Protein AF-A0A6V7THH9-F1 (afdb_monomer_lite)

InterPro domains:
  IPR001623 DnaJ domain [PF00226] (11-77)
  IPR001623 DnaJ domain [PR00625] (13-31)
  IPR001623 DnaJ domain [PR00625] (31-46)
  IPR001623 DnaJ domain [PR00625] (52-72)
  IPR001623 DnaJ domain [PR00625] (72-91)
  IPR001623 DnaJ domain [PS50076] (11-80)
  IPR001623 DnaJ domain [SM00271] (10-72)
  IPR001623 DnaJ domain [cd06257] (11-69)
  IPR029827 J domain-containing protein 1-like [PTHR44500] (7-125)
  IPR036869 Chaperone J-domain superfamily [G3DSA:1.10.287.110] (4-105)
  IPR036869 Chaperone J-domain superfamily [SSF46565] (7-94)

Radius of gyration: 28.82 Å; chains: 1; bounding box: 49×67×73 Å

Organism: Meloidogyne enterolobii (NCBI:txid390850)

Foldseek 3Di:
DPPQDQPPDLDLCSLLVHDLPDDLVRSVVSLVVNVVCLDVVNCVVDPDDPVNSVVSNVSSVVSNVQCNDPVSSVQVVVCVVVVCPPDRSVVSVVVVVVVVVVCPVPDPDPDPPDDDDDDDDDDDDDDDDDDDPDPVVVVVVPDDD

Structure (mmCIF, N/CA/C/O backbone):
data_AF-A0A6V7THH9-F1
#
_entry.id   AF-A0A6V7THH9-F1
#
loop_
_atom_site.group_PDB
_atom_site.id
_atom_site.type_symbol
_atom_site.label_atom_id
_atom_site.label_alt_id
_atom_site.label_comp_id
_atom_site.label_asym_id
_atom_site.label_entity_id
_atom_site.label_seq_id
_atom_site.pdbx_PDB_ins_code
_atom_site.Cartn_x
_atom_site.Cartn_y
_atom_site.Cartn_z
_atom_site.occupancy
_atom_site.B_iso_or_equiv
_atom_site.auth_seq_id
_atom_site.auth_comp_id
_atom_site.auth_asym_id
_atom_site.auth_atom_id
_atom_site.pdbx_PDB_model_num
ATOM 1 N N . MET A 1 1 ? -10.722 -17.837 13.049 1.00 38.50 1 MET A N 1
ATOM 2 C CA . MET A 1 1 ? -9.604 -16.963 12.639 1.00 38.50 1 MET A CA 1
ATOM 3 C C . MET A 1 1 ? -10.109 -15.533 12.652 1.00 38.50 1 MET A C 1
ATOM 5 O O . MET A 1 1 ? -11.079 -15.233 11.966 1.00 38.50 1 MET A O 1
ATOM 9 N N . SER A 1 2 ? -9.554 -14.704 13.530 1.00 46.00 2 SER A N 1
ATOM 10 C CA . SER A 1 2 ? -9.890 -13.291 13.721 1.00 46.00 2 SER A CA 1
ATOM 11 C C . SER A 1 2 ? -9.630 -12.509 12.431 1.00 46.00 2 SER A C 1
ATOM 13 O O . SER A 1 2 ? -8.496 -12.227 12.080 1.00 46.00 2 SER A O 1
ATOM 15 N N . PHE A 1 3 ? -10.692 -12.122 11.726 1.00 52.91 3 PHE A N 1
ATOM 16 C CA . PHE A 1 3 ? -10.666 -11.355 10.467 1.00 52.91 3 PHE A CA 1
ATOM 17 C C . PHE A 1 3 ? -10.097 -9.917 10.594 1.00 52.91 3 PHE A C 1
ATOM 19 O O . PHE A 1 3 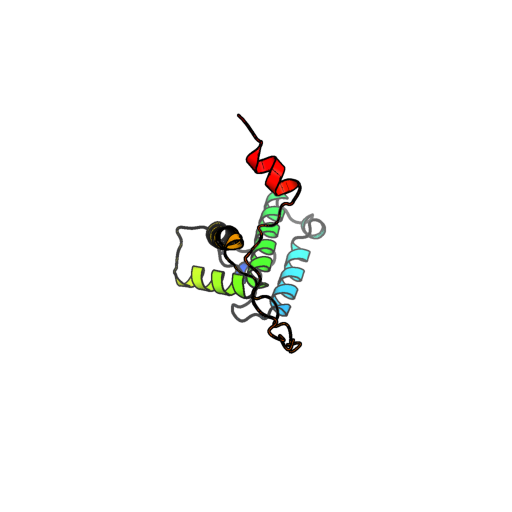? -10.222 -9.111 9.680 1.00 52.91 3 PHE A O 1
ATOM 26 N N . LEU A 1 4 ? -9.511 -9.565 11.741 1.00 56.09 4 LEU A N 1
ATOM 27 C CA . LEU A 1 4 ? -9.144 -8.193 12.112 1.00 56.09 4 LEU A CA 1
ATOM 28 C C . LEU A 1 4 ? -7.666 -7.987 12.423 1.00 56.09 4 LEU A C 1
ATOM 30 O O . LEU A 1 4 ? -7.265 -6.845 12.620 1.00 56.09 4 LEU A O 1
ATOM 34 N N . GLU A 1 5 ? -6.859 -9.042 12.435 1.00 59.28 5 GLU A N 1
ATOM 35 C CA . GLU A 1 5 ? -5.411 -8.869 12.427 1.00 59.28 5 GLU A CA 1
ATOM 36 C C . GLU A 1 5 ? -4.951 -8.669 10.988 1.00 59.28 5 GLU A C 1
ATOM 38 O O . GLU A 1 5 ? -5.086 -9.548 10.130 1.00 59.28 5 GLU A O 1
ATOM 43 N N . ILE A 1 6 ? -4.399 -7.487 10.714 1.00 67.62 6 ILE A N 1
ATOM 44 C CA . ILE A 1 6 ? -3.439 -7.374 9.626 1.00 67.62 6 ILE A CA 1
ATOM 45 C C . ILE A 1 6 ? -2.238 -8.192 10.082 1.00 67.62 6 ILE A C 1
ATOM 47 O O . ILE A 1 6 ? -1.559 -7.805 11.023 1.00 67.62 6 ILE A O 1
ATOM 51 N N . ASN A 1 7 ? -2.013 -9.342 9.450 1.00 65.19 7 ASN A N 1
ATOM 52 C CA . ASN A 1 7 ? -0.829 -10.135 9.746 1.00 65.19 7 ASN A CA 1
ATOM 53 C C . ASN A 1 7 ? 0.419 -9.263 9.525 1.00 65.19 7 ASN A C 1
ATOM 55 O O . ASN A 1 7 ? 0.532 -8.643 8.463 1.00 65.19 7 ASN A O 1
ATOM 59 N N . ASP A 1 8 ? 1.370 -9.280 10.465 1.00 63.88 8 ASP A N 1
ATOM 60 C CA . ASP A 1 8 ? 2.704 -8.655 10.352 1.00 63.88 8 ASP A CA 1
ATOM 61 C C . ASP A 1 8 ? 3.604 -9.359 9.321 1.00 63.88 8 ASP A C 1
ATOM 63 O O . ASP A 1 8 ? 4.819 -9.495 9.456 1.00 63.88 8 ASP A O 1
ATOM 67 N N . CYS A 1 9 ? 3.006 -9.846 8.242 1.00 64.75 9 CYS A N 1
ATOM 68 C CA . CYS A 1 9 ? 3.748 -10.246 7.078 1.00 64.75 9 CYS A CA 1
ATOM 69 C C . CYS A 1 9 ? 4.239 -8.966 6.399 1.00 64.75 9 CYS A C 1
ATOM 71 O O . CYS A 1 9 ? 3.428 -8.136 5.990 1.00 64.75 9 CYS A O 1
ATOM 73 N N . ASN A 1 10 ? 5.544 -8.856 6.145 1.00 74.06 10 ASN A N 1
ATOM 74 C CA . ASN A 1 10 ? 6.139 -7.809 5.294 1.00 74.06 10 ASN A CA 1
ATOM 75 C C . ASN A 1 10 ? 5.648 -7.854 3.821 1.00 74.06 10 ASN A C 1
ATOM 77 O O . ASN A 1 10 ? 6.241 -7.250 2.926 1.00 74.06 10 ASN A O 1
ATOM 81 N N . ASN A 1 11 ? 4.575 -8.601 3.543 1.00 87.56 11 ASN A N 1
ATOM 82 C CA . ASN A 1 11 ? 3.996 -8.802 2.233 1.00 87.56 11 ASN A CA 1
ATOM 83 C C . ASN A 1 11 ? 2.714 -7.973 2.053 1.00 87.56 11 ASN A C 1
ATOM 85 O O . ASN A 1 11 ? 1.688 -8.234 2.685 1.00 87.56 11 ASN A O 1
ATOM 89 N N . LEU A 1 12 ? 2.743 -7.020 1.122 1.00 90.44 12 LEU A N 1
ATOM 90 C CA . LEU A 1 12 ? 1.628 -6.111 0.849 1.00 90.44 12 LEU A CA 1
ATOM 91 C C . LEU A 1 12 ? 0.374 -6.836 0.345 1.00 90.44 12 LEU A C 1
ATOM 93 O O . LEU A 1 12 ? -0.745 -6.430 0.664 1.00 90.44 12 LEU A O 1
ATOM 97 N N . TYR A 1 13 ? 0.543 -7.927 -0.409 1.00 91.50 13 TYR A N 1
ATOM 98 C CA . TYR A 1 13 ? -0.576 -8.734 -0.895 1.00 91.50 13 TYR A CA 1
ATOM 99 C C . TYR A 1 13 ? -1.316 -9.398 0.273 1.00 91.50 13 TYR A C 1
ATOM 101 O O . TYR A 1 13 ? -2.545 -9.416 0.299 1.00 91.50 13 TYR A O 1
ATOM 109 N N . GLN A 1 14 ? -0.586 -9.857 1.296 1.00 89.75 14 GLN A N 1
ATOM 110 C CA . GLN A 1 14 ? -1.175 -10.441 2.507 1.00 89.75 14 GLN A CA 1
ATOM 111 C C . GLN A 1 14 ? -1.838 -9.381 3.396 1.00 89.75 14 GLN A C 1
ATOM 113 O O . GLN A 1 14 ? -2.927 -9.624 3.924 1.00 89.75 14 GLN A O 1
ATOM 118 N N . ILE A 1 15 ? -1.245 -8.184 3.493 1.00 89.75 15 ILE A N 1
ATOM 119 C CA . ILE A 1 15 ? -1.832 -7.043 4.214 1.00 89.75 15 ILE A CA 1
ATOM 120 C C . ILE A 1 15 ? -3.203 -6.681 3.637 1.00 89.75 15 ILE A C 1
ATOM 122 O O . ILE A 1 15 ? -4.155 -6.500 4.396 1.00 89.75 15 ILE A O 1
ATOM 126 N N . ILE A 1 16 ? -3.359 -6.645 2.310 1.00 90.50 16 ILE A N 1
ATOM 127 C CA . ILE A 1 16 ? -4.671 -6.426 1.673 1.00 90.50 16 ILE A CA 1
ATOM 128 C C . ILE A 1 16 ? -5.529 -7.696 1.685 1.00 90.50 16 ILE A C 1
ATOM 130 O O . ILE A 1 16 ? -6.744 -7.600 1.782 1.00 90.50 16 ILE A O 1
ATOM 134 N N . GLY A 1 17 ? -4.923 -8.882 1.696 1.00 88.75 17 GLY A N 1
ATOM 135 C CA . GLY A 1 17 ? -5.632 -10.160 1.591 1.00 88.75 17 GLY A CA 1
ATOM 136 C C . GLY A 1 17 ? -5.960 -10.544 0.147 1.00 88.75 17 GLY A C 1
ATOM 137 O O . GLY A 1 17 ? -6.910 -11.281 -0.091 1.00 88.75 17 GLY A O 1
ATOM 138 N N . CYS A 1 18 ? -5.191 -10.044 -0.819 1.00 90.69 18 CYS A N 1
ATOM 139 C CA . CYS A 1 18 ? -5.375 -10.329 -2.236 1.00 90.69 18 CYS A CA 1
ATOM 140 C C . CYS A 1 18 ? -4.252 -11.223 -2.785 1.00 90.69 18 CYS A C 1
ATOM 142 O O . CYS A 1 18 ? -3.202 -11.406 -2.172 1.00 90.69 18 CYS A O 1
ATOM 144 N N . SER A 1 19 ? -4.478 -11.809 -3.963 1.00 90.69 19 SER A N 1
ATOM 145 C CA . SER A 1 19 ? -3.462 -12.601 -4.665 1.00 90.69 19 SER A CA 1
ATOM 146 C C . SER A 1 19 ? -2.485 -11.707 -5.439 1.00 90.69 19 SER A C 1
ATOM 148 O O . SER A 1 19 ? -2.851 -10.616 -5.879 1.00 90.69 19 SER A O 1
ATOM 150 N N . LYS A 1 20 ? -1.272 -12.207 -5.720 1.00 88.69 20 LYS A N 1
ATOM 151 C CA . LYS A 1 20 ? -0.303 -11.546 -6.617 1.00 88.69 20 LYS A CA 1
ATOM 152 C C . LYS A 1 20 ? -0.860 -11.308 -8.024 1.00 88.69 20 LYS A C 1
ATOM 154 O O . LYS A 1 20 ? -0.384 -10.415 -8.711 1.00 88.69 20 LYS A O 1
ATOM 159 N N . ASN A 1 21 ? -1.898 -12.038 -8.435 1.00 90.19 21 ASN A N 1
ATOM 160 C CA . ASN A 1 21 ? -2.574 -11.854 -9.725 1.00 90.19 21 ASN A CA 1
ATOM 161 C C . ASN A 1 21 ? -3.834 -10.973 -9.639 1.00 90.19 21 ASN A C 1
ATOM 163 O O . ASN A 1 21 ? -4.557 -10.851 -10.625 1.00 90.19 21 ASN A O 1
ATOM 167 N N . ALA A 1 22 ? -4.121 -10.365 -8.483 1.00 92.12 22 ALA A N 1
ATOM 168 C CA . ALA A 1 22 ? -5.311 -9.541 -8.307 1.00 92.12 22 ALA A CA 1
ATOM 169 C C . ALA A 1 22 ? -5.299 -8.322 -9.240 1.00 92.12 22 ALA A C 1
ATOM 171 O O . ALA A 1 22 ? -4.260 -7.670 -9.450 1.00 92.12 22 ALA A O 1
ATOM 172 N N . THR A 1 23 ? -6.478 -8.017 -9.781 1.00 94.12 23 THR A N 1
ATOM 173 C CA . THR A 1 23 ? -6.719 -6.833 -10.606 1.00 94.12 23 THR A CA 1
ATOM 174 C C . THR A 1 23 ? -6.792 -5.577 -9.740 1.00 94.12 23 THR A C 1
ATOM 176 O O . THR A 1 23 ? -6.999 -5.640 -8.529 1.00 94.12 23 THR A O 1
ATOM 179 N N . PHE A 1 24 ? -6.631 -4.412 -10.369 1.00 93.56 24 PHE A N 1
ATOM 180 C CA . PHE A 1 24 ? -6.731 -3.119 -9.688 1.00 93.56 24 PHE A CA 1
ATOM 181 C C . PHE A 1 24 ? -8.055 -2.956 -8.927 1.00 93.56 24 PHE A C 1
ATOM 183 O O . PHE A 1 24 ? -8.055 -2.546 -7.769 1.00 93.56 24 PHE A O 1
ATOM 190 N N . ASP A 1 25 ? -9.172 -3.318 -9.562 1.00 94.06 25 ASP A N 1
ATOM 191 C CA . ASP A 1 25 ? -10.497 -3.192 -8.955 1.00 94.06 25 ASP A CA 1
ATOM 192 C C . ASP A 1 25 ? -10.646 -4.104 -7.731 1.00 94.06 25 ASP A C 1
ATOM 194 O O . ASP A 1 25 ? -11.056 -3.652 -6.663 1.00 94.06 25 ASP A O 1
ATOM 198 N N . GLN A 1 26 ? -10.175 -5.351 -7.836 1.00 93.69 26 GLN A N 1
ATOM 199 C CA . GLN A 1 26 ? -10.177 -6.292 -6.720 1.00 93.69 26 GLN A CA 1
ATOM 200 C C . GLN A 1 26 ? -9.363 -5.766 -5.531 1.00 93.69 26 GLN A C 1
ATOM 202 O O . GLN A 1 26 ? -9.826 -5.817 -4.395 1.00 93.69 26 GLN A O 1
ATOM 207 N N . ILE A 1 27 ? -8.180 -5.198 -5.782 1.00 94.06 27 ILE A N 1
ATOM 208 C CA . ILE A 1 27 ? -7.344 -4.593 -4.735 1.00 94.06 27 ILE A CA 1
ATOM 209 C C . ILE A 1 27 ? -8.094 -3.459 -4.020 1.00 94.06 27 ILE A C 1
ATOM 211 O O . ILE A 1 27 ? -8.037 -3.358 -2.795 1.00 94.06 27 ILE A O 1
ATOM 215 N N . LEU A 1 28 ? -8.819 -2.617 -4.763 1.00 94.06 28 LEU A N 1
ATOM 216 C CA . LEU A 1 28 ? -9.604 -1.529 -4.179 1.00 94.06 28 LEU A CA 1
ATOM 217 C C . LEU A 1 28 ? -10.798 -2.026 -3.365 1.00 94.06 28 LEU A C 1
ATOM 219 O O . LEU A 1 28 ? -11.106 -1.438 -2.327 1.00 94.06 28 LEU A O 1
ATOM 223 N N . VAL A 1 29 ? -11.484 -3.069 -3.831 1.00 94.12 29 VAL A N 1
ATOM 224 C CA . VAL A 1 29 ? -12.617 -3.667 -3.118 1.00 94.12 29 VAL A CA 1
ATOM 225 C C . VAL A 1 29 ? -12.155 -4.249 -1.782 1.00 94.12 29 VAL A C 1
ATOM 227 O O . VAL A 1 29 ? -12.714 -3.886 -0.747 1.00 94.12 29 VAL A O 1
ATOM 230 N N . GLU A 1 30 ? -11.101 -5.064 -1.784 1.00 93.00 30 GLU A N 1
ATOM 231 C CA . GLU A 1 30 ? -10.530 -5.661 -0.566 1.00 93.00 30 GLU A CA 1
ATOM 232 C C . GLU A 1 30 ? -10.030 -4.588 0.412 1.00 93.00 30 GLU A C 1
ATOM 234 O O . GLU A 1 30 ? -10.336 -4.618 1.606 1.00 93.00 30 GLU A O 1
ATOM 239 N N . TYR A 1 31 ? -9.338 -3.565 -0.101 1.00 93.50 31 TYR A N 1
ATOM 240 C CA . TYR A 1 31 ? -8.910 -2.418 0.699 1.00 93.50 31 TYR A CA 1
ATOM 241 C C . TYR A 1 31 ? -10.093 -1.726 1.392 1.00 93.50 31 TYR A C 1
ATOM 243 O O . TYR A 1 31 ? -10.026 -1.450 2.589 1.00 93.50 31 TYR A O 1
ATOM 251 N N . LYS A 1 32 ? -11.191 -1.462 0.668 1.00 92.56 32 LYS A N 1
ATOM 252 C CA . LYS A 1 32 ? -12.387 -0.820 1.238 1.00 92.56 32 LYS A CA 1
ATOM 253 C C . LYS A 1 32 ? -13.002 -1.674 2.340 1.00 92.56 32 LYS A C 1
ATOM 255 O O . LYS A 1 32 ? -13.366 -1.137 3.384 1.00 92.56 32 LYS A O 1
ATOM 260 N N . GLN A 1 33 ? -13.098 -2.986 2.130 1.00 91.12 33 GLN A N 1
ATOM 261 C CA . GLN A 1 33 ? -13.613 -3.902 3.145 1.00 91.12 33 GLN A CA 1
ATOM 262 C C . GLN A 1 33 ? -12.757 -3.846 4.412 1.00 91.12 33 GLN A C 1
ATOM 264 O O . GLN A 1 33 ? -13.296 -3.625 5.495 1.00 91.12 33 GLN A O 1
ATOM 269 N N . LYS A 1 34 ? -11.428 -3.936 4.285 1.00 89.00 34 LYS A N 1
ATOM 270 C CA . LYS A 1 34 ? -10.517 -3.857 5.436 1.00 89.00 34 LYS A CA 1
ATOM 271 C C . LYS A 1 34 ? -10.534 -2.502 6.137 1.00 89.00 34 LYS A C 1
ATOM 273 O O . LYS A 1 34 ? -10.565 -2.452 7.363 1.00 89.00 34 LYS A O 1
ATOM 278 N N . ALA A 1 35 ? -10.586 -1.406 5.387 1.00 89.88 35 ALA A N 1
ATOM 279 C CA . ALA A 1 35 ? -10.666 -0.065 5.958 1.00 89.88 35 ALA A CA 1
ATOM 280 C C . ALA A 1 35 ? -11.936 0.130 6.804 1.00 89.88 35 ALA A C 1
ATOM 282 O O . ALA A 1 35 ? -11.881 0.751 7.863 1.00 89.88 35 ALA A O 1
ATOM 283 N N . LEU A 1 36 ? -13.072 -0.441 6.384 1.00 88.88 36 LEU A N 1
ATOM 284 C CA . LEU A 1 36 ? -14.318 -0.388 7.155 1.00 88.88 36 LEU A CA 1
ATOM 285 C C . LEU A 1 36 ? -14.220 -1.155 8.475 1.00 88.88 36 LEU A C 1
ATOM 287 O O . LEU A 1 36 ? -14.792 -0.723 9.472 1.00 88.88 36 LEU A O 1
ATOM 291 N N . LEU A 1 37 ? -13.510 -2.282 8.488 1.00 84.75 37 LEU A N 1
ATOM 292 C CA . LEU A 1 37 ? -13.269 -3.068 9.701 1.00 84.75 37 LEU A CA 1
ATOM 293 C C . LEU A 1 37 ? -12.366 -2.330 10.688 1.00 84.75 37 LEU A C 1
ATOM 295 O O . LEU A 1 37 ? -12.581 -2.430 11.893 1.00 84.75 37 LEU A O 1
ATOM 299 N N . LEU A 1 38 ? -11.396 -1.579 10.159 1.00 84.44 38 LEU A N 1
ATOM 300 C CA . LEU A 1 38 ? -10.457 -0.763 10.926 1.00 84.44 38 LEU A CA 1
ATOM 301 C C . LEU A 1 38 ? -11.022 0.599 11.349 1.00 84.44 38 LEU A C 1
ATOM 303 O O . LEU A 1 38 ? -10.317 1.409 11.945 1.00 84.44 38 LEU A O 1
ATOM 307 N N . HIS A 1 39 ? -12.296 0.867 11.067 1.00 83.31 39 HIS A N 1
ATOM 308 C CA . HIS A 1 39 ? -12.926 2.107 11.484 1.00 83.31 39 HIS A CA 1
ATOM 309 C C . HIS A 1 39 ? -13.122 2.123 13.013 1.00 83.31 39 HIS A C 1
ATOM 311 O O . HIS A 1 39 ? -13.667 1.154 13.559 1.00 83.31 39 HIS A O 1
ATOM 317 N N . PRO A 1 40 ? -12.776 3.224 13.715 1.00 81.50 40 PRO A N 1
ATOM 318 C CA . PRO A 1 40 ? -12.850 3.298 15.177 1.00 81.50 40 PRO A CA 1
ATOM 319 C C . PRO A 1 40 ? -14.245 2.956 15.706 1.00 81.50 40 PRO A C 1
ATOM 321 O O . PRO A 1 40 ? -14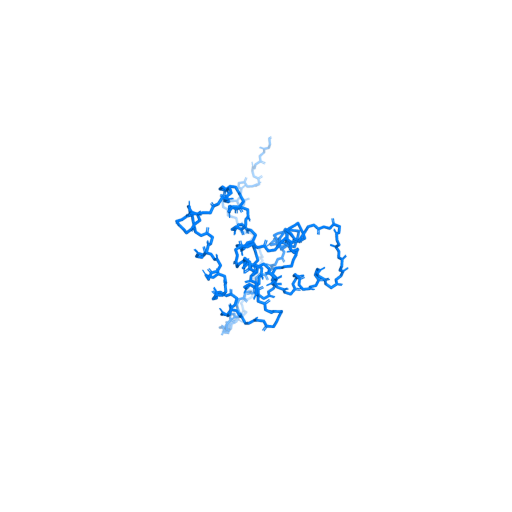.373 2.294 16.728 1.00 81.50 40 PRO A O 1
ATOM 324 N N . ASP A 1 41 ? -15.304 3.309 14.972 1.00 84.25 41 ASP A N 1
ATOM 325 C CA . ASP A 1 41 ? -16.681 2.990 15.364 1.00 84.25 41 ASP A CA 1
ATOM 326 C C . ASP A 1 41 ? -16.966 1.483 15.493 1.00 84.25 41 ASP A C 1
ATOM 328 O O . ASP A 1 41 ? -17.674 1.063 16.404 1.00 84.25 41 ASP A O 1
ATOM 332 N N . LYS A 1 42 ? -16.359 0.648 14.638 1.00 78.94 42 LYS A N 1
ATOM 333 C CA . LYS A 1 42 ? -16.496 -0.813 14.726 1.00 78.94 42 LYS A CA 1
ATOM 334 C C . LYS A 1 42 ? -15.555 -1.434 15.760 1.00 78.94 42 LYS A C 1
ATOM 336 O O . LYS A 1 42 ? -15.834 -2.533 16.242 1.00 78.94 42 LYS A O 1
ATOM 341 N N . ILE A 1 43 ? -14.466 -0.745 16.106 1.00 77.44 43 ILE A N 1
ATOM 342 C CA . ILE A 1 43 ? -13.435 -1.241 17.027 1.00 77.44 43 ILE A CA 1
ATOM 343 C C . ILE A 1 43 ? -13.706 -0.854 18.483 1.00 77.44 43 ILE A C 1
ATOM 345 O O . ILE A 1 43 ? -13.219 -1.546 19.364 1.00 77.44 43 ILE A O 1
ATOM 349 N N . LYS A 1 44 ? -14.579 0.123 18.766 1.00 71.06 44 LYS A N 1
ATOM 350 C CA . LYS A 1 44 ? -15.016 0.475 20.138 1.00 71.06 44 LYS A CA 1
ATOM 351 C C . LYS A 1 44 ? -15.400 -0.726 21.021 1.00 71.06 44 LYS A C 1
ATOM 353 O O . LYS A 1 44 ? -15.280 -0.648 22.234 1.00 71.06 44 LYS A O 1
ATOM 358 N N . ASN A 1 45 ? -15.857 -1.831 20.425 1.00 69.06 45 ASN A N 1
ATOM 359 C CA . ASN A 1 45 ? -16.237 -3.060 21.135 1.00 69.06 45 ASN A CA 1
ATOM 360 C C . ASN A 1 45 ? -15.094 -4.089 21.291 1.00 69.06 45 ASN A C 1
ATOM 362 O O . ASN A 1 45 ? -15.337 -5.209 21.737 1.00 69.06 45 ASN A O 1
ATOM 366 N N . LYS A 1 46 ? -13.864 -3.769 20.876 1.00 71.62 46 LYS A N 1
ATOM 367 C CA . LYS A 1 46 ? -12.689 -4.652 20.916 1.00 71.62 46 LYS A CA 1
ATOM 368 C C . LYS A 1 46 ? -11.572 -3.988 21.720 1.00 71.62 46 LYS A C 1
ATOM 370 O O . LYS A 1 46 ? -11.352 -2.792 21.594 1.00 71.62 46 LYS A O 1
ATOM 375 N N . ASN A 1 47 ? -10.844 -4.780 22.509 1.00 73.31 47 ASN A N 1
ATOM 376 C CA . ASN A 1 47 ? -9.667 -4.345 23.276 1.00 73.31 47 ASN A CA 1
ATOM 377 C C . ASN A 1 47 ? -8.438 -4.157 22.364 1.00 73.31 47 ASN A C 1
ATOM 379 O O . ASN A 1 47 ? -7.444 -4.855 22.528 1.00 73.31 47 ASN A O 1
ATOM 383 N N . ILE A 1 48 ? -8.532 -3.285 21.360 1.00 79.06 48 ILE A N 1
ATOM 384 C CA . ILE A 1 48 ? -7.415 -2.923 20.476 1.00 79.06 48 ILE A CA 1
ATOM 385 C C . ILE A 1 48 ? -7.071 -1.467 20.772 1.00 79.06 48 ILE A C 1
ATOM 387 O O . ILE A 1 48 ? -7.973 -0.628 20.850 1.00 79.06 48 ILE A O 1
ATOM 391 N N . SER A 1 49 ? -5.787 -1.165 20.951 1.00 82.94 49 SER A N 1
ATOM 392 C CA . SER A 1 49 ? -5.348 0.194 21.281 1.00 82.94 49 SER A CA 1
ATOM 393 C C . SER A 1 49 ? -5.479 1.114 20.065 1.00 82.94 49 SER A C 1
ATOM 395 O O . SER A 1 49 ? -5.244 0.689 18.937 1.00 82.94 49 SER A O 1
ATOM 397 N N . GLU A 1 50 ? -5.810 2.394 20.264 1.00 83.25 50 GLU A N 1
ATOM 398 C CA . GLU A 1 50 ? -5.952 3.352 19.152 1.00 83.25 50 GLU A CA 1
ATOM 399 C C . GLU A 1 50 ? -4.683 3.465 18.289 1.00 83.25 50 GLU A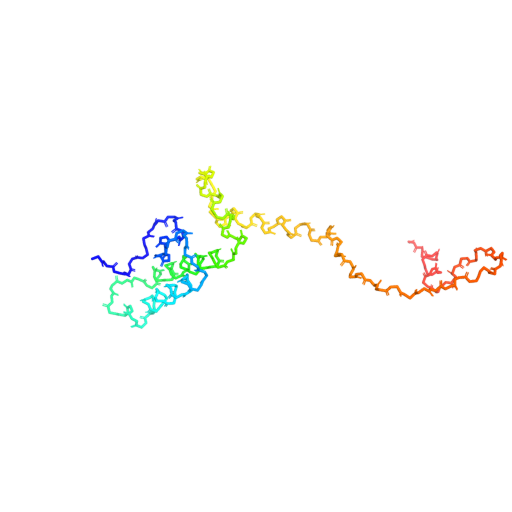 C 1
ATOM 401 O O . GLU A 1 50 ? -4.780 3.668 17.078 1.00 83.25 50 GLU A O 1
ATOM 406 N N . ASP A 1 51 ? -3.502 3.308 18.891 1.00 85.56 51 ASP A N 1
ATOM 407 C CA . ASP A 1 51 ? -2.222 3.292 18.179 1.00 85.56 51 ASP A CA 1
ATOM 408 C C . ASP A 1 51 ? -2.075 2.089 17.239 1.00 85.56 51 ASP A C 1
ATOM 410 O O . ASP A 1 51 ? -1.688 2.270 16.085 1.00 85.56 51 ASP A O 1
ATOM 414 N N . GLU A 1 52 ? -2.486 0.890 17.659 1.00 83.25 52 GLU A N 1
ATOM 415 C CA . GLU A 1 52 ? -2.455 -0.305 16.801 1.00 83.25 52 GLU A CA 1
ATOM 416 C C . GLU A 1 52 ? -3.392 -0.149 15.598 1.00 83.25 52 GLU A C 1
ATOM 418 O O . GLU A 1 52 ? -3.070 -0.549 14.478 1.00 83.25 52 GLU A O 1
ATOM 423 N N . ILE A 1 53 ? -4.552 0.487 15.796 1.00 84.38 53 ILE A N 1
ATOM 424 C CA . ILE A 1 53 ? -5.496 0.781 14.708 1.00 84.38 53 ILE A CA 1
ATOM 425 C C . ILE A 1 53 ? -4.849 1.725 13.694 1.00 84.38 53 ILE A C 1
ATOM 427 O O . ILE A 1 53 ? -4.945 1.492 12.486 1.00 84.38 53 ILE A O 1
ATOM 431 N N . LYS A 1 54 ? -4.188 2.786 14.172 1.00 86.44 54 LYS A N 1
ATOM 432 C CA . LYS A 1 54 ? -3.499 3.757 13.313 1.00 86.44 54 LYS A CA 1
ATOM 433 C C . LYS A 1 54 ? -2.374 3.099 12.527 1.00 86.44 54 LYS A C 1
ATOM 435 O O . LYS A 1 54 ? -2.297 3.313 11.319 1.00 86.44 54 LYS A O 1
ATOM 440 N N . GLU A 1 55 ? -1.539 2.293 13.176 1.00 87.69 55 GLU A N 1
ATOM 441 C CA . GLU A 1 55 ? -0.433 1.590 12.524 1.00 87.69 55 GLU A CA 1
ATOM 442 C C . GLU A 1 55 ? -0.947 0.632 11.441 1.00 87.69 55 GLU A C 1
ATOM 444 O O . GLU A 1 55 ? -0.506 0.677 10.290 1.00 87.69 55 GLU A O 1
ATOM 449 N N . ASN A 1 56 ? -1.960 -0.169 11.766 1.00 87.06 56 ASN A N 1
ATOM 450 C CA . ASN A 1 56 ? -2.588 -1.083 10.817 1.00 87.06 56 ASN A CA 1
ATOM 451 C C . ASN A 1 56 ? -3.221 -0.339 9.638 1.00 87.06 56 ASN A C 1
ATOM 453 O O . ASN A 1 56 ? -3.077 -0.747 8.482 1.00 87.06 56 ASN A O 1
ATOM 457 N N . PHE A 1 57 ? -3.873 0.793 9.895 1.00 89.00 57 PHE A N 1
ATOM 458 C CA . PHE A 1 57 ? -4.430 1.627 8.838 1.00 89.00 57 PHE A CA 1
ATOM 459 C C . PHE A 1 57 ? -3.341 2.218 7.931 1.00 89.00 57 PHE A C 1
ATOM 461 O O . PHE A 1 57 ? -3.499 2.225 6.710 1.00 89.00 57 PHE A O 1
ATOM 468 N N . GLN A 1 58 ? -2.214 2.660 8.497 1.00 89.56 58 GLN A N 1
ATOM 469 C CA . GLN A 1 58 ? -1.063 3.142 7.728 1.00 89.56 58 GLN A CA 1
ATOM 470 C C . GLN A 1 58 ? -0.467 2.036 6.849 1.00 89.56 58 GLN A C 1
ATOM 472 O O . GLN A 1 58 ? -0.274 2.256 5.652 1.00 89.56 58 GLN A O 1
ATOM 477 N N . LYS A 1 59 ? -0.259 0.830 7.396 1.00 88.94 59 LYS A N 1
ATOM 478 C CA . LYS A 1 59 ? 0.197 -0.352 6.640 1.00 88.94 59 LYS A CA 1
ATOM 479 C C . LYS A 1 59 ? -0.757 -0.681 5.487 1.00 88.94 59 LYS A C 1
ATOM 481 O O . LYS A 1 59 ? -0.323 -0.875 4.349 1.00 88.94 59 LYS A O 1
ATOM 486 N N . LEU A 1 60 ? -2.064 -0.688 5.753 1.00 91.12 60 LEU A N 1
ATOM 487 C CA . LEU A 1 60 ? -3.097 -0.945 4.746 1.00 91.12 60 LEU A CA 1
ATOM 488 C C . LEU A 1 60 ? -3.092 0.117 3.635 1.00 91.12 60 LEU A C 1
ATOM 490 O O . LEU A 1 60 ? -3.182 -0.210 2.449 1.00 91.12 60 LEU A O 1
ATOM 494 N N . GLN A 1 61 ? -2.971 1.390 4.011 1.00 91.44 61 GLN A N 1
ATOM 495 C CA . GLN A 1 61 ? -2.906 2.506 3.074 1.00 91.44 61 GLN A CA 1
ATOM 496 C C . GLN A 1 61 ? -1.665 2.422 2.180 1.00 91.44 61 GLN A C 1
ATOM 498 O O . GLN A 1 61 ? -1.770 2.610 0.966 1.00 91.44 61 GLN A O 1
ATOM 503 N N . PHE A 1 62 ? -0.512 2.119 2.773 1.00 90.69 62 PHE A N 1
ATOM 504 C CA . PHE A 1 62 ? 0.752 1.946 2.069 1.00 90.69 62 PHE A CA 1
ATOM 505 C C . PHE A 1 62 ? 0.678 0.796 1.060 1.00 90.69 62 PHE A C 1
ATOM 507 O O . PHE A 1 62 ? 0.993 0.983 -0.116 1.00 90.69 62 PHE A O 1
ATOM 514 N N . ALA A 1 63 ? 0.149 -0.362 1.468 1.00 91.88 63 ALA A N 1
ATOM 515 C CA . ALA A 1 63 ? -0.060 -1.494 0.570 1.00 91.88 63 ALA A CA 1
ATOM 516 C C . ALA A 1 63 ? -0.939 -1.122 -0.633 1.00 91.88 63 ALA A C 1
ATOM 518 O O . ALA A 1 63 ? -0.616 -1.459 -1.775 1.00 91.88 63 ALA A O 1
ATOM 519 N N . LYS A 1 64 ? -2.027 -0.377 -0.400 1.00 93.19 64 LYS A N 1
ATOM 520 C CA . LYS A 1 64 ? -2.912 0.086 -1.472 1.00 93.19 64 LYS A CA 1
ATOM 521 C C . LYS A 1 64 ? -2.172 0.988 -2.457 1.00 93.19 64 LYS A C 1
ATOM 523 O O . LYS A 1 64 ? -2.300 0.789 -3.662 1.00 93.19 64 LYS A O 1
ATOM 528 N N . ASP A 1 65 ? -1.421 1.976 -1.979 1.00 91.94 65 ASP A N 1
ATOM 529 C CA . ASP A 1 65 ? -0.697 2.926 -2.838 1.00 91.94 65 ASP A CA 1
ATOM 530 C C . ASP A 1 65 ? 0.287 2.224 -3.791 1.00 91.94 65 ASP A C 1
ATOM 532 O O . ASP A 1 65 ? 0.343 2.522 -4.986 1.00 91.94 65 ASP A O 1
ATOM 536 N N . ILE A 1 66 ? 0.996 1.219 -3.284 1.00 91.62 66 ILE A N 1
ATOM 537 C CA . ILE A 1 66 ? 1.983 0.466 -4.061 1.00 91.62 66 ILE A CA 1
ATOM 538 C C . ILE A 1 66 ? 1.307 -0.452 -5.073 1.00 91.62 66 ILE A C 1
ATOM 540 O O . ILE A 1 66 ? 1.681 -0.465 -6.245 1.00 91.62 66 ILE A O 1
ATOM 544 N N . LEU A 1 67 ? 0.300 -1.214 -4.639 1.00 92.12 67 LEU A N 1
ATOM 545 C CA . LEU A 1 67 ? -0.339 -2.226 -5.480 1.00 92.12 67 LEU A CA 1
ATOM 546 C C . LEU A 1 67 ? -1.281 -1.628 -6.536 1.00 92.12 67 LEU A C 1
ATOM 548 O O . LEU A 1 67 ? -1.538 -2.269 -7.558 1.00 92.12 67 LEU A O 1
ATOM 552 N N . THR A 1 68 ? -1.769 -0.402 -6.323 1.00 92.31 68 THR A N 1
ATOM 553 C CA . THR A 1 68 ? -2.613 0.315 -7.292 1.00 92.31 68 THR A CA 1
ATOM 554 C C . THR A 1 68 ? -1.828 0.895 -8.464 1.00 92.31 68 THR A C 1
ATOM 556 O O . THR A 1 68 ? -2.358 0.941 -9.575 1.00 92.31 68 THR A O 1
ATOM 559 N N . ASN A 1 69 ? -0.575 1.313 -8.265 1.00 91.00 69 ASN A N 1
ATOM 560 C CA . ASN A 1 69 ? 0.250 1.849 -9.345 1.00 91.00 69 ASN A CA 1
ATOM 561 C C . ASN A 1 69 ? 1.092 0.729 -9.991 1.00 91.00 69 ASN A C 1
ATOM 563 O O . ASN A 1 69 ? 1.939 0.136 -9.322 1.00 91.00 69 ASN A O 1
ATOM 567 N N . PRO A 1 70 ? 0.944 0.461 -11.303 1.00 91.19 70 PRO A N 1
ATOM 568 C CA . PRO A 1 70 ? 1.651 -0.635 -11.963 1.00 91.19 70 PRO A CA 1
ATOM 569 C C . PRO A 1 70 ? 3.179 -0.482 -11.940 1.00 91.19 70 PRO A C 1
ATOM 571 O O . PRO A 1 70 ? 3.880 -1.490 -11.924 1.00 91.19 70 PRO A O 1
ATOM 574 N N . GLN A 1 71 ? 3.713 0.745 -11.930 1.00 89.81 71 GLN A N 1
ATOM 575 C CA . GLN A 1 71 ? 5.158 0.973 -11.808 1.00 89.81 71 GLN A CA 1
ATOM 576 C C . GLN A 1 71 ? 5.641 0.596 -10.404 1.00 89.81 71 GLN A C 1
ATOM 578 O O . GLN A 1 71 ? 6.556 -0.212 -10.263 1.00 89.81 71 GLN A O 1
ATOM 583 N N . LYS A 1 72 ? 4.968 1.108 -9.364 1.00 90.56 72 LYS A N 1
ATOM 584 C CA . LYS A 1 72 ? 5.274 0.802 -7.956 1.00 90.56 72 LYS A CA 1
ATOM 585 C C . LYS A 1 72 ? 5.135 -0.692 -7.647 1.00 90.56 72 LYS A C 1
ATOM 587 O O . LYS A 1 72 ? 5.981 -1.250 -6.958 1.00 90.56 72 LYS A O 1
ATOM 592 N N . ARG A 1 73 ? 4.126 -1.358 -8.215 1.00 92.38 73 ARG A N 1
ATOM 593 C CA . ARG A 1 73 ? 3.920 -2.805 -8.074 1.00 92.38 73 ARG A CA 1
ATOM 594 C C . ARG A 1 73 ? 5.055 -3.625 -8.680 1.00 92.38 73 ARG A C 1
ATOM 596 O O . ARG A 1 73 ? 5.571 -4.504 -8.008 1.00 92.38 73 ARG A O 1
ATOM 603 N N . LYS A 1 74 ? 5.489 -3.309 -9.907 1.00 90.56 74 LYS A N 1
ATOM 604 C CA . LYS A 1 74 ? 6.649 -3.976 -10.534 1.00 90.56 74 LYS A CA 1
ATOM 605 C C . LYS A 1 74 ? 7.904 -3.824 -9.694 1.00 90.56 74 LYS A C 1
ATOM 607 O O . LYS A 1 74 ? 8.672 -4.761 -9.525 1.00 90.56 74 LYS A O 1
ATOM 612 N N . HIS A 1 75 ? 8.093 -2.618 -9.184 1.00 88.69 75 HIS A N 1
ATOM 613 C CA . HIS A 1 75 ? 9.184 -2.285 -8.301 1.00 88.69 75 HIS A CA 1
ATOM 614 C C . HIS A 1 75 ? 9.150 -3.146 -7.025 1.00 88.69 75 HIS A C 1
ATOM 616 O O . HIS A 1 75 ? 10.131 -3.811 -6.704 1.00 88.69 75 HIS A O 1
ATOM 622 N N . TYR A 1 76 ? 8.002 -3.221 -6.361 1.00 90.12 76 TYR A N 1
ATOM 623 C CA . TYR A 1 76 ? 7.808 -4.096 -5.211 1.00 90.12 76 TYR A CA 1
ATOM 624 C C . TYR A 1 76 ? 8.053 -5.580 -5.527 1.00 90.12 76 TYR A C 1
ATOM 626 O O . TYR A 1 76 ? 8.757 -6.258 -4.782 1.00 90.12 76 TYR A O 1
ATOM 634 N N . ASP A 1 77 ? 7.522 -6.075 -6.647 1.00 90.81 77 ASP A N 1
ATOM 635 C CA . ASP A 1 77 ? 7.718 -7.462 -7.075 1.00 90.81 77 ASP A CA 1
ATOM 636 C C . ASP A 1 77 ? 9.204 -7.774 -7.323 1.00 90.81 77 ASP A C 1
ATOM 638 O O . ASP A 1 77 ? 9.657 -8.863 -6.981 1.00 90.81 77 ASP A O 1
ATOM 642 N N . LEU A 1 78 ? 9.967 -6.821 -7.873 1.00 89.00 78 LEU A N 1
ATOM 643 C CA . LEU A 1 78 ? 11.416 -6.947 -8.037 1.00 89.00 78 LEU A CA 1
ATOM 644 C C . LEU A 1 78 ? 12.129 -6.966 -6.684 1.00 89.00 78 LEU A C 1
ATOM 646 O O . LEU A 1 78 ? 12.968 -7.829 -6.471 1.00 89.00 78 LEU A O 1
ATOM 650 N N . TRP A 1 79 ? 11.786 -6.050 -5.771 1.00 86.75 79 TRP A N 1
ATOM 651 C CA . TRP A 1 79 ? 12.347 -6.011 -4.414 1.00 86.75 79 TRP A CA 1
ATOM 652 C C . TRP A 1 79 ? 12.138 -7.339 -3.669 1.00 86.75 79 TRP A C 1
ATOM 654 O O . TRP A 1 79 ? 13.051 -7.829 -3.005 1.00 86.75 79 TRP A O 1
ATOM 664 N N . MET A 1 80 ? 10.963 -7.956 -3.838 1.00 86.44 80 MET A N 1
ATOM 665 C CA . MET A 1 80 ? 10.673 -9.284 -3.299 1.00 86.44 80 MET A CA 1
ATOM 666 C C . MET A 1 80 ? 11.531 -10.392 -3.922 1.00 86.44 80 MET A C 1
ATOM 668 O O . MET A 1 80 ? 11.959 -11.292 -3.206 1.00 86.44 80 MET A O 1
ATOM 672 N N . ASP A 1 81 ? 11.756 -10.348 -5.236 1.00 87.25 81 ASP A N 1
ATOM 673 C CA . ASP A 1 81 ? 12.527 -11.358 -5.972 1.00 87.25 81 ASP A CA 1
ATOM 674 C C . ASP A 1 81 ? 14.022 -11.308 -5.633 1.00 87.25 81 ASP A C 1
ATOM 676 O O . ASP A 1 81 ? 14.642 -12.339 -5.381 1.00 87.25 81 ASP A O 1
ATOM 680 N N . VAL A 1 82 ? 14.589 -10.101 -5.525 1.00 84.44 82 VAL A N 1
ATOM 681 C CA . VAL A 1 82 ? 16.011 -9.920 -5.190 1.00 84.44 82 VAL A CA 1
ATOM 682 C C . VAL A 1 82 ? 16.340 -10.259 -3.732 1.00 84.44 82 VAL A C 1
ATOM 684 O O . VAL A 1 82 ? 17.513 -10.297 -3.371 1.00 84.44 82 VAL A O 1
ATOM 687 N N . GLY A 1 83 ? 15.330 -10.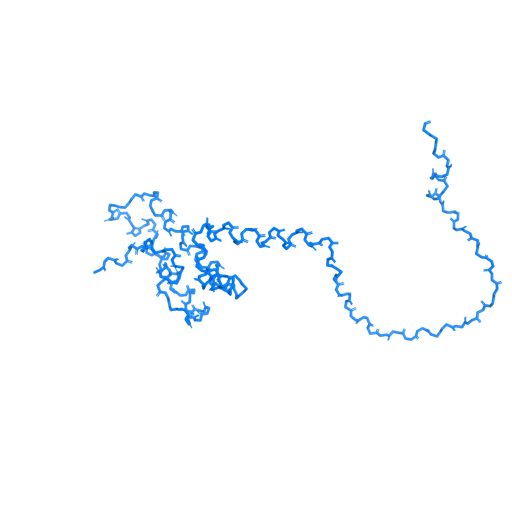480 -2.881 1.00 75.81 83 GLY A N 1
ATOM 688 C CA . GLY A 1 83 ? 15.524 -10.881 -1.486 1.00 75.81 83 GLY A CA 1
ATOM 689 C C . GLY A 1 83 ? 16.298 -9.858 -0.651 1.00 75.81 83 GLY A C 1
ATOM 690 O O 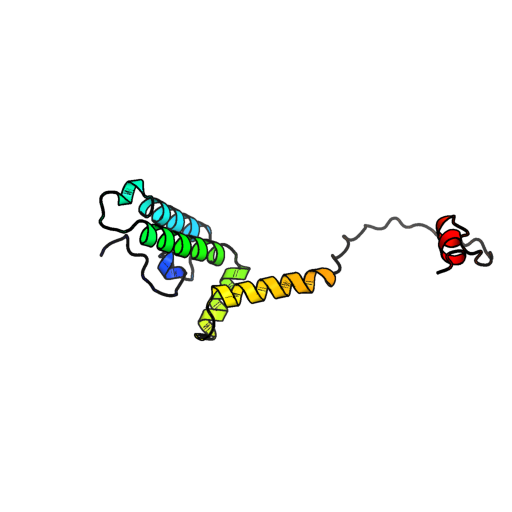. GLY A 1 83 ? 16.978 -10.234 0.305 1.00 75.81 83 GLY A O 1
ATOM 691 N N . PHE A 1 84 ? 16.229 -8.570 -1.007 1.00 64.94 84 PHE A N 1
ATOM 692 C CA . PHE A 1 84 ? 16.991 -7.510 -0.347 1.00 64.94 84 PHE A CA 1
ATOM 693 C C . PHE A 1 84 ? 16.373 -7.182 1.022 1.00 64.94 84 PHE A C 1
ATOM 695 O O . PHE A 1 84 ? 15.634 -6.214 1.184 1.00 64.94 84 PHE A O 1
ATOM 702 N N . SER A 1 85 ? 16.671 -8.018 2.018 1.00 64.56 85 SER A N 1
ATOM 703 C CA . SER A 1 85 ? 16.183 -7.872 3.397 1.00 64.56 85 SER A CA 1
ATOM 704 C C . SER A 1 85 ? 16.827 -6.703 4.152 1.00 64.56 85 SER A C 1
ATOM 706 O O . SER A 1 85 ? 16.398 -6.385 5.258 1.00 64.56 85 SER A O 1
ATOM 708 N N . GLU A 1 86 ? 17.873 -6.094 3.595 1.00 66.31 86 GLU A N 1
ATOM 709 C CA . GLU A 1 86 ? 18.679 -5.086 4.288 1.00 66.31 86 GLU A CA 1
ATOM 710 C C . GLU A 1 86 ? 18.067 -3.678 4.233 1.00 66.31 86 GLU A C 1
ATOM 712 O O . GLU A 1 86 ? 18.305 -2.867 5.122 1.00 66.31 86 GLU A O 1
ATOM 717 N N . PHE A 1 87 ? 17.217 -3.393 3.241 1.00 69.19 87 PHE A N 1
ATOM 718 C CA . PHE A 1 87 ? 16.535 -2.104 3.116 1.00 69.19 87 PHE A CA 1
ATOM 719 C C . PHE A 1 87 ? 15.027 -2.260 3.266 1.00 69.19 87 PHE A C 1
ATOM 721 O O . PHE A 1 87 ? 14.414 -3.145 2.664 1.00 69.19 87 PHE A O 1
ATOM 728 N N . SER A 1 88 ? 14.413 -1.349 4.026 1.00 81.19 88 SER A N 1
ATOM 729 C CA . SER A 1 88 ? 12.957 -1.279 4.111 1.00 81.19 88 SER A CA 1
ATOM 730 C C . SER A 1 88 ? 12.365 -0.954 2.738 1.00 81.19 88 SER A C 1
ATOM 732 O O . SER A 1 88 ? 12.911 -0.144 1.982 1.00 81.19 88 SER A O 1
ATOM 734 N N . LEU A 1 89 ? 11.216 -1.554 2.414 1.00 81.44 89 LEU A N 1
ATOM 735 C CA . LEU A 1 89 ? 10.524 -1.281 1.153 1.00 81.44 89 LEU A CA 1
ATOM 736 C C . LEU A 1 89 ? 10.265 0.221 0.964 1.00 81.44 89 LEU A C 1
ATOM 738 O O . LEU A 1 89 ? 10.431 0.753 -0.130 1.00 81.44 89 LEU A O 1
ATOM 742 N N . GLN A 1 90 ? 9.886 0.911 2.039 1.00 81.56 90 GLN A N 1
ATOM 743 C CA . GLN A 1 90 ? 9.627 2.347 2.015 1.00 81.56 90 GLN A CA 1
ATOM 744 C C . GLN A 1 90 ? 10.875 3.142 1.611 1.00 81.56 90 GLN A C 1
ATOM 746 O O . GLN A 1 90 ? 10.795 4.054 0.790 1.00 81.56 90 GLN A O 1
ATOM 751 N N . GLU A 1 91 ? 12.037 2.785 2.148 1.00 81.75 91 GLU A N 1
ATOM 752 C CA . GLU A 1 91 ? 13.298 3.447 1.829 1.00 81.75 91 GLU A CA 1
ATOM 753 C C . GLU A 1 91 ? 13.758 3.149 0.404 1.00 81.75 91 GLU A C 1
ATOM 755 O O . GLU A 1 91 ? 14.151 4.057 -0.332 1.00 81.75 91 GLU A O 1
ATOM 760 N N . TRP A 1 92 ? 13.601 1.899 -0.030 1.00 80.88 92 TRP A N 1
ATOM 761 C CA . TRP A 1 92 ? 13.869 1.495 -1.401 1.00 80.88 92 TRP A CA 1
ATOM 762 C C . TRP A 1 92 ? 13.012 2.280 -2.411 1.00 80.88 92 TRP A C 1
ATOM 764 O O . TRP A 1 92 ? 13.533 2.795 -3.403 1.00 80.88 92 TRP A O 1
ATOM 774 N N . MET A 1 93 ? 11.722 2.469 -2.124 1.00 80.94 93 MET A N 1
ATOM 775 C CA . MET A 1 93 ? 10.822 3.266 -2.964 1.00 80.94 93 MET A CA 1
ATOM 776 C C . MET A 1 93 ? 11.135 4.768 -2.929 1.00 80.94 93 MET A C 1
ATOM 778 O O . MET A 1 93 ? 11.129 5.415 -3.978 1.00 80.94 93 MET A O 1
ATOM 782 N N . ASN A 1 94 ? 11.469 5.322 -1.760 1.00 82.38 94 ASN A N 1
ATOM 783 C CA . ASN A 1 94 ? 11.863 6.728 -1.629 1.00 82.38 94 ASN A CA 1
ATOM 784 C C . ASN A 1 94 ? 13.126 7.051 -2.432 1.00 82.38 94 ASN A C 1
ATOM 786 O O . ASN A 1 94 ? 13.228 8.120 -3.035 1.00 82.38 94 ASN A O 1
ATOM 790 N N . ASN A 1 95 ? 14.091 6.133 -2.460 1.00 77.38 95 ASN A N 1
ATOM 791 C CA . ASN A 1 95 ? 15.322 6.319 -3.220 1.00 77.38 95 ASN A CA 1
ATOM 792 C C . ASN A 1 95 ? 15.057 6.338 -4.732 1.00 77.38 95 ASN A C 1
ATOM 794 O O . ASN A 1 95 ? 15.660 7.141 -5.438 1.00 77.38 95 ASN A O 1
ATOM 798 N N . GLN A 1 96 ? 14.107 5.538 -5.228 1.00 69.38 96 GLN A N 1
ATOM 799 C CA . GLN A 1 96 ? 13.693 5.587 -6.636 1.00 69.38 96 GLN A CA 1
ATOM 800 C C . GLN A 1 96 ? 13.047 6.930 -7.004 1.00 69.38 96 GLN A C 1
ATOM 802 O O . GLN A 1 96 ? 13.394 7.519 -8.027 1.00 69.38 96 GLN A O 1
ATOM 807 N N . GLU A 1 97 ? 12.147 7.452 -6.169 1.00 68.38 97 GLU A N 1
ATOM 808 C CA . GLU A 1 97 ? 11.489 8.736 -6.443 1.00 68.38 97 GLU A CA 1
ATOM 809 C C . GLU A 1 97 ? 12.482 9.906 -6.400 1.00 68.38 97 GLU A C 1
ATOM 811 O O . GLU A 1 97 ? 12.467 10.770 -7.278 1.00 68.38 97 GLU A O 1
ATOM 816 N N . LYS A 1 98 ? 13.417 9.894 -5.442 1.00 69.69 98 LYS A N 1
ATOM 817 C CA . LYS A 1 98 ? 14.506 10.880 -5.377 1.00 69.69 98 LYS A CA 1
ATOM 818 C C . LYS A 1 98 ? 15.354 10.883 -6.644 1.00 69.69 98 LYS A C 1
ATOM 820 O O . LYS A 1 98 ? 15.690 11.960 -7.124 1.00 69.69 98 LYS A O 1
ATOM 825 N N . LEU A 1 99 ? 15.665 9.714 -7.207 1.00 65.12 99 LEU A N 1
ATOM 826 C CA . LEU A 1 99 ? 16.381 9.627 -8.483 1.00 65.12 99 LEU A CA 1
ATOM 827 C C . LEU A 1 99 ? 15.561 10.224 -9.635 1.00 65.12 99 LEU A C 1
ATOM 829 O O . LEU A 1 99 ? 16.113 10.915 -10.483 1.00 65.12 99 LEU A O 1
ATOM 833 N N . GLN A 1 100 ? 14.239 10.031 -9.656 1.00 62.59 100 GLN A N 1
ATOM 834 C CA . GLN A 1 100 ? 13.385 10.682 -10.657 1.00 62.59 100 GLN A CA 1
ATOM 835 C C . GLN A 1 100 ? 13.337 12.204 -10.489 1.00 62.59 100 GLN A C 1
ATOM 837 O O . GLN A 1 100 ? 13.317 12.930 -11.483 1.00 62.59 100 GLN A O 1
ATOM 842 N N . GLN A 1 101 ? 13.370 12.701 -9.251 1.00 64.12 101 GLN A N 1
ATOM 843 C CA . GLN A 1 101 ? 13.442 14.135 -8.988 1.00 64.12 101 GLN A CA 1
ATOM 844 C C . GLN A 1 101 ? 14.807 14.717 -9.374 1.00 64.12 101 GLN A C 1
ATOM 846 O O . GLN A 1 101 ? 14.852 15.719 -10.076 1.00 64.12 101 GLN A O 1
ATOM 851 N N . THR A 1 102 ? 15.937 14.100 -9.030 1.00 62.62 102 THR A N 1
ATOM 852 C CA . THR A 1 102 ? 17.249 14.633 -9.451 1.00 62.62 102 THR A CA 1
ATOM 853 C C . THR A 1 102 ? 17.418 14.645 -10.976 1.00 62.62 102 THR A C 1
ATOM 855 O O . THR A 1 102 ? 18.101 15.518 -11.511 1.00 62.62 102 THR A O 1
ATOM 858 N N . LEU A 1 103 ? 16.726 13.755 -11.694 1.00 69.38 103 LEU A N 1
ATOM 859 C CA . LEU A 1 103 ? 16.684 13.720 -13.159 1.00 69.38 103 LEU A CA 1
ATOM 860 C C . LEU A 1 103 ? 15.721 14.746 -13.800 1.00 69.38 103 LEU A C 1
ATOM 862 O O . LEU A 1 103 ? 15.737 14.911 -15.023 1.00 69.38 103 LEU A O 1
ATOM 866 N N . HIS A 1 104 ? 14.922 15.492 -13.026 1.00 60.69 104 HIS A N 1
ATOM 867 C CA . HIS A 1 104 ? 13.899 16.391 -13.580 1.00 60.69 104 HIS A CA 1
ATOM 868 C C . HIS A 1 104 ? 14.472 17.617 -14.321 1.00 60.69 104 HIS A C 1
ATOM 870 O O . HIS A 1 104 ? 13.770 18.233 -15.123 1.00 60.69 104 HIS A O 1
ATOM 876 N N . TRP A 1 105 ? 15.730 18.003 -14.066 1.00 63.44 105 TRP A N 1
ATOM 877 C CA . TRP A 1 105 ? 16.408 19.092 -14.790 1.00 63.44 105 TRP A CA 1
ATOM 878 C C . TRP A 1 105 ? 17.014 18.641 -16.134 1.00 63.44 105 TRP A C 1
ATOM 880 O O . TRP A 1 105 ? 17.442 19.485 -16.918 1.00 63.44 105 TRP A O 1
ATOM 890 N N . GLY A 1 106 ? 17.047 17.330 -16.419 1.00 60.91 106 GLY A N 1
ATOM 891 C CA . GLY A 1 106 ? 17.671 16.746 -17.616 1.00 60.91 106 GLY A CA 1
ATOM 892 C C . GLY A 1 106 ? 16.701 16.161 -18.648 1.00 60.91 106 GLY A C 1
ATOM 893 O O . GLY A 1 106 ? 17.109 15.876 -19.773 1.00 60.91 106 GLY A O 1
ATOM 894 N N . GLN A 1 107 ? 15.415 15.996 -18.321 1.00 55.97 107 GLN A N 1
ATOM 895 C CA . GLN A 1 107 ? 14.415 15.544 -19.291 1.00 55.97 107 GLN A CA 1
ATOM 896 C C . GLN A 1 107 ? 13.939 16.715 -20.152 1.00 55.97 107 GLN A C 1
ATOM 898 O O . GLN A 1 107 ? 13.042 17.479 -19.789 1.00 55.97 107 GLN A O 1
ATOM 903 N N . GLN A 1 108 ? 14.518 16.835 -21.346 1.00 52.38 108 GLN A N 1
ATOM 904 C CA . GLN A 1 108 ? 13.894 17.592 -22.422 1.00 52.38 108 GLN A CA 1
ATOM 905 C C . GLN A 1 108 ? 12.520 16.963 -22.694 1.00 52.38 108 GLN A C 1
ATOM 907 O O . GLN A 1 108 ? 12.437 15.884 -23.273 1.00 52.38 108 GLN A O 1
ATOM 912 N N . LYS A 1 109 ? 11.430 17.613 -22.256 1.00 54.12 109 LYS A N 1
ATOM 913 C CA . LYS A 1 109 ? 10.079 17.268 -22.722 1.00 54.12 109 LYS A CA 1
ATOM 914 C C . LYS A 1 109 ? 10.130 17.253 -24.242 1.00 54.12 109 LYS A C 1
ATOM 916 O O . LYS A 1 109 ? 10.474 18.276 -24.838 1.00 54.12 109 LYS A O 1
ATOM 921 N N . GLU A 1 110 ? 9.799 16.120 -24.852 1.00 56.03 110 GLU A N 1
ATOM 922 C CA . GLU A 1 110 ? 9.613 16.038 -26.294 1.00 56.03 110 GLU A CA 1
ATOM 923 C C . GLU A 1 110 ? 8.573 17.092 -26.672 1.00 56.03 110 GLU A C 1
ATOM 925 O O . GLU A 1 110 ? 7.381 16.967 -26.379 1.00 56.03 110 GLU A O 1
ATOM 930 N N . LYS A 1 111 ? 9.044 18.215 -27.222 1.00 51.78 111 LYS A N 1
ATOM 931 C CA . LYS A 1 111 ? 8.171 19.281 -27.692 1.00 51.78 111 LYS A CA 1
ATOM 932 C C . LYS A 1 111 ? 7.296 18.645 -28.759 1.00 51.78 111 LYS A C 1
ATOM 934 O O . LYS A 1 111 ? 7.818 18.139 -29.752 1.00 51.78 111 LYS A O 1
ATOM 939 N N . GLY A 1 112 ? 5.985 18.641 -28.511 1.00 51.56 112 GLY A N 1
ATOM 940 C CA . GLY A 1 112 ? 4.993 18.098 -29.427 1.00 51.56 112 GLY A CA 1
ATOM 941 C C . GLY A 1 112 ? 5.322 18.492 -30.864 1.00 51.56 112 GLY A C 1
ATOM 942 O O . GLY A 1 112 ? 5.649 19.647 -31.140 1.00 51.56 112 GLY A O 1
ATOM 943 N N . LYS A 1 113 ? 5.291 17.502 -31.758 1.00 52.25 113 LYS A N 1
ATOM 944 C CA . LYS A 1 113 ? 5.528 17.650 -33.193 1.00 52.25 113 LYS A CA 1
ATOM 945 C C . LYS A 1 113 ? 4.649 18.789 -33.731 1.00 52.25 113 LYS A C 1
ATOM 947 O O . LYS A 1 113 ? 3.465 18.586 -33.990 1.00 52.25 113 LYS A O 1
ATOM 952 N N . LEU A 1 114 ? 5.210 19.988 -33.894 1.00 58.78 114 LEU A N 1
ATOM 953 C CA . LEU A 1 114 ? 4.548 21.067 -34.622 1.00 58.78 114 LEU A CA 1
ATOM 954 C C . LEU A 1 114 ? 4.420 20.593 -36.074 1.00 58.78 114 LEU A C 1
ATOM 956 O O . LEU A 1 114 ? 5.423 20.411 -36.767 1.00 58.78 114 LEU A O 1
ATOM 960 N N . LYS A 1 115 ? 3.187 20.308 -36.510 1.00 52.97 115 LYS A N 1
ATOM 961 C CA . LYS A 1 115 ? 2.883 20.052 -37.922 1.00 52.97 115 LYS A CA 1
ATOM 962 C C . LYS A 1 115 ? 3.302 21.286 -38.720 1.00 52.97 115 LYS A C 1
ATOM 964 O O . LYS A 1 115 ? 2.936 22.404 -38.371 1.00 52.97 115 LYS A O 1
ATOM 969 N N . GLY A 1 116 ? 4.124 21.046 -39.737 1.00 47.62 116 GLY A N 1
ATOM 970 C CA . GLY A 1 116 ? 4.820 22.074 -40.493 1.00 47.62 116 GLY A CA 1
ATOM 971 C C . GLY A 1 116 ? 3.882 23.080 -41.146 1.00 47.62 116 GLY A C 1
ATOM 972 O O . GLY A 1 116 ? 2.930 22.712 -41.829 1.00 47.62 116 GLY A O 1
ATOM 973 N N . ILE A 1 117 ? 4.218 24.353 -40.974 1.00 49.28 117 ILE A N 1
ATOM 974 C CA . ILE A 1 117 ? 3.892 25.396 -41.937 1.00 49.28 117 ILE A CA 1
ATOM 975 C C . ILE A 1 117 ? 5.172 25.553 -42.760 1.00 49.28 117 ILE A C 1
ATOM 977 O O . ILE A 1 117 ? 6.216 25.896 -42.202 1.00 49.28 117 ILE A O 1
ATOM 981 N N . SER A 1 118 ? 5.130 25.227 -44.055 1.00 47.41 118 SER A N 1
ATOM 982 C CA . SER A 1 118 ? 6.258 25.465 -44.957 1.00 47.41 118 SER A CA 1
ATOM 983 C C . SER A 1 118 ? 6.406 26.971 -45.156 1.00 47.41 118 SER A C 1
ATOM 985 O O . SER A 1 118 ? 5.683 27.581 -45.942 1.00 47.41 118 SER A O 1
ATOM 987 N N . ALA A 1 119 ? 7.314 27.590 -44.409 1.00 45.56 119 ALA A N 1
ATOM 988 C CA . ALA A 1 119 ? 7.745 28.943 -44.705 1.00 45.56 119 ALA A CA 1
ATOM 989 C C . ALA A 1 119 ? 8.781 28.869 -45.833 1.00 45.56 119 ALA A C 1
ATOM 991 O O . ALA A 1 119 ? 9.913 28.437 -45.628 1.00 45.56 119 ALA A O 1
ATOM 992 N N . GLU A 1 120 ? 8.367 29.256 -47.037 1.00 37.59 120 GLU A N 1
ATOM 993 C CA . GLU A 1 120 ? 9.269 29.561 -48.144 1.00 37.59 120 GLU A CA 1
ATOM 994 C C . GLU A 1 120 ? 10.168 30.740 -47.736 1.00 37.59 120 GLU A C 1
ATOM 996 O O . GLU A 1 120 ? 9.730 31.891 -47.673 1.00 37.59 120 GLU A O 1
ATOM 1001 N N . CYS A 1 121 ? 11.434 30.456 -47.430 1.00 34.47 121 CYS A N 1
ATOM 1002 C CA . CYS A 1 121 ? 12.451 31.483 -47.245 1.00 34.47 121 CYS A CA 1
ATOM 1003 C C . CYS A 1 121 ? 12.879 32.004 -48.621 1.00 34.47 121 CYS A C 1
ATOM 1005 O O . CYS A 1 121 ? 13.607 31.331 -49.346 1.00 34.47 121 CYS A O 1
ATOM 1007 N N . LYS A 1 122 ? 12.441 33.213 -48.986 1.00 39.62 122 LYS A N 1
ATOM 1008 C CA . LYS A 1 122 ? 13.063 33.960 -50.085 1.00 39.62 122 LYS A CA 1
ATOM 1009 C C . LYS A 1 122 ? 14.354 34.593 -49.581 1.00 39.62 122 LYS A C 1
ATOM 1011 O O . LYS A 1 122 ? 14.308 35.539 -48.796 1.00 39.62 122 LYS A O 1
ATOM 1016 N N . ASP A 1 123 ? 15.475 34.071 -50.069 1.00 44.56 123 ASP A N 1
ATOM 1017 C CA . ASP A 1 123 ? 16.792 34.698 -49.999 1.00 44.56 123 ASP A CA 1
ATOM 1018 C C . ASP A 1 123 ? 16.712 36.151 -50.492 1.00 44.56 123 ASP A C 1
ATOM 1020 O O . ASP A 1 123 ? 16.398 36.424 -51.655 1.00 44.56 123 ASP A O 1
ATOM 1024 N N . ARG A 1 124 ? 16.996 37.104 -49.601 1.00 39.62 124 ARG A N 1
ATOM 1025 C CA . ARG A 1 124 ? 17.422 38.452 -49.981 1.00 39.62 124 ARG A CA 1
ATOM 1026 C C . ARG A 1 124 ? 18.764 38.718 -49.321 1.00 39.62 124 ARG A C 1
ATOM 1028 O O . ARG A 1 124 ? 18.913 38.582 -48.113 1.00 39.62 124 ARG A O 1
ATOM 1035 N N . GLY A 1 125 ? 19.735 38.996 -50.181 1.00 43.44 125 GLY A N 1
ATOM 1036 C CA . GLY A 1 125 ? 21.154 38.939 -49.892 1.00 43.44 125 GLY A CA 1
ATOM 1037 C C . GLY A 1 125 ? 21.688 39.981 -48.914 1.00 43.44 125 GLY A C 1
ATOM 1038 O O . GLY A 1 125 ? 21.134 41.060 -48.748 1.00 43.44 125 GLY A O 1
ATOM 1039 N N . ASN A 1 126 ? 22.843 39.604 -48.362 1.00 52.47 126 ASN A N 1
ATOM 1040 C CA . ASN A 1 126 ? 23.938 40.431 -47.861 1.00 52.47 126 ASN A CA 1
ATOM 1041 C C . ASN A 1 126 ? 23.569 41.611 -46.950 1.00 52.47 126 ASN A C 1
ATOM 1043 O O . ASN A 1 126 ? 23.615 42.761 -47.377 1.00 52.47 126 ASN A O 1
ATOM 1047 N N . GLU A 1 127 ? 23.362 41.338 -45.660 1.00 49.69 127 GLU A N 1
ATOM 1048 C CA . GLU A 1 127 ? 23.522 42.358 -44.623 1.00 49.69 127 GLU A CA 1
ATOM 1049 C C . GLU A 1 127 ? 24.359 41.813 -43.457 1.00 49.69 127 GLU A C 1
ATOM 1051 O O . GLU A 1 127 ? 23.992 40.875 -42.749 1.00 49.69 127 GLU A O 1
ATOM 1056 N N . SER A 1 128 ? 25.539 42.417 -43.299 1.00 47.44 128 SER A N 1
ATOM 1057 C CA . SER A 1 128 ? 26.475 42.246 -42.189 1.00 47.44 128 SER A CA 1
ATOM 1058 C C . SER A 1 128 ? 25.750 42.305 -40.845 1.00 47.44 128 SER A C 1
ATOM 1060 O O . SER A 1 128 ? 25.114 43.311 -40.535 1.00 47.44 128 SER A O 1
ATOM 1062 N N . TRP A 1 129 ? 25.921 41.266 -40.024 1.00 45.59 129 TRP A N 1
ATOM 1063 C CA . TRP A 1 129 ? 25.368 41.154 -38.673 1.00 45.59 129 TRP A CA 1
ATOM 1064 C C . TRP A 1 129 ? 25.647 42.423 -37.855 1.00 45.59 129 TRP A C 1
ATOM 1066 O O . TRP A 1 129 ? 26.748 42.624 -37.340 1.00 45.59 129 TRP A O 1
ATOM 1076 N N . LYS A 1 130 ? 24.649 43.300 -37.721 1.00 57.88 130 LYS A N 1
ATOM 1077 C CA . LYS A 1 130 ? 24.701 44.414 -36.774 1.00 57.88 130 LYS A CA 1
ATOM 1078 C C . LYS A 1 130 ? 24.105 43.928 -35.461 1.00 57.88 130 LYS A C 1
ATOM 1080 O O . LYS A 1 130 ? 22.915 43.641 -35.382 1.00 57.88 130 LYS A O 1
ATOM 1085 N N . GLY A 1 131 ? 24.961 43.788 -34.449 1.00 55.97 131 GLY A N 1
ATOM 1086 C CA . GLY A 1 131 ? 24.571 43.323 -33.119 1.00 55.97 131 GLY A CA 1
ATOM 1087 C C . GLY A 1 131 ? 23.405 44.132 -32.545 1.00 55.97 131 GLY A C 1
ATOM 1088 O O . GLY A 1 131 ? 23.373 45.358 -32.657 1.00 55.97 131 GLY A O 1
ATOM 1089 N N . CYS A 1 132 ? 22.441 43.438 -31.937 1.00 56.38 132 CYS A N 1
ATOM 1090 C CA . CYS A 1 132 ? 21.263 44.055 -31.341 1.00 56.38 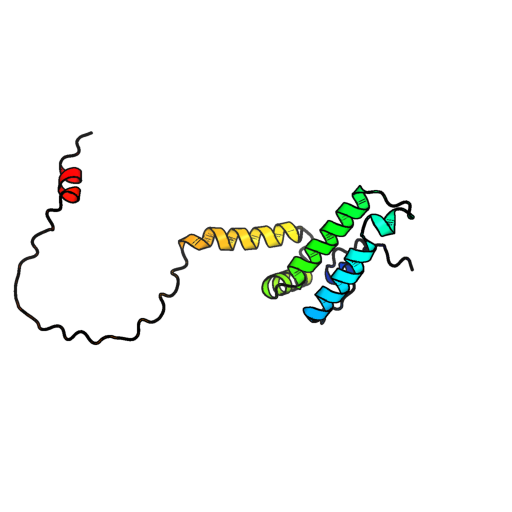132 CYS A CA 1
ATOM 1091 C C . CYS A 1 132 ? 21.675 44.963 -30.178 1.00 56.38 132 CYS A C 1
ATOM 1093 O O . CYS A 1 132 ? 22.066 44.486 -29.114 1.00 56.38 132 CYS A O 1
ATOM 1095 N N . ASN A 1 133 ? 21.567 46.276 -30.373 1.00 59.12 133 ASN A N 1
ATOM 1096 C CA . ASN A 1 133 ? 21.848 47.271 -29.344 1.00 59.12 133 ASN A CA 1
ATOM 1097 C C . ASN A 1 133 ? 20.590 47.498 -28.491 1.00 59.12 133 ASN A C 1
ATOM 1099 O O . ASN A 1 133 ? 19.957 48.551 -28.537 1.00 59.12 133 ASN A O 1
ATOM 1103 N N . SER A 1 134 ? 20.176 46.456 -27.769 1.00 63.53 134 SER A N 1
ATOM 1104 C CA . SER A 1 134 ? 19.060 46.542 -26.826 1.00 63.53 134 SER A CA 1
ATOM 1105 C C . SER A 1 134 ? 19.477 47.307 -25.554 1.00 63.53 134 SER A C 1
ATOM 1107 O O . SER A 1 134 ? 20.651 47.250 -25.161 1.00 63.53 134 SER A O 1
ATOM 1109 N N . PRO A 1 135 ? 18.542 47.983 -24.862 1.00 63.50 135 PRO A N 1
ATOM 1110 C CA . PRO A 1 135 ? 18.827 48.664 -23.594 1.00 63.50 135 PRO A CA 1
ATOM 1111 C C . PRO A 1 135 ? 19.475 47.732 -22.558 1.00 63.50 135 PRO A C 1
ATOM 1113 O O . PRO A 1 135 ? 20.408 48.118 -21.856 1.00 63.50 135 PRO A O 1
ATOM 1116 N N . THR A 1 136 ? 19.052 46.466 -22.539 1.00 63.84 136 THR A N 1
ATOM 1117 C CA . THR A 1 136 ? 19.583 45.414 -21.664 1.00 63.84 136 THR A CA 1
ATOM 1118 C C . THR A 1 136 ? 21.035 45.065 -21.991 1.00 63.84 136 THR A C 1
ATOM 1120 O O . THR A 1 136 ? 21.865 44.966 -21.091 1.00 63.84 136 THR A O 1
ATOM 1123 N N . SER A 1 137 ? 21.383 44.939 -23.278 1.00 63.31 137 SER A N 1
ATOM 1124 C CA . SER A 1 137 ? 22.770 44.678 -23.697 1.00 63.31 137 SER A CA 1
ATOM 1125 C C . SER A 1 137 ? 23.717 45.844 -23.404 1.00 63.31 137 SER A C 1
ATOM 1127 O O . SER A 1 137 ? 24.915 45.626 -23.223 1.00 63.31 137 SER A O 1
ATOM 1129 N N . ARG A 1 138 ? 23.195 47.076 -23.326 1.00 64.81 138 ARG A N 1
ATOM 1130 C CA . ARG A 1 138 ? 23.983 48.255 -22.956 1.00 64.81 138 ARG A CA 1
ATOM 1131 C C . ARG A 1 138 ? 24.272 48.294 -21.453 1.00 64.81 138 ARG A C 1
ATOM 1133 O O . ARG A 1 138 ? 25.425 48.475 -21.073 1.00 64.81 138 ARG A O 1
ATOM 1140 N N . ALA A 1 139 ? 23.262 48.029 -20.623 1.00 69.56 139 ALA A N 1
ATOM 1141 C CA . ALA A 1 139 ? 23.405 47.996 -19.166 1.00 69.56 139 ALA A CA 1
ATOM 1142 C C . ALA A 1 139 ? 24.467 46.985 -18.696 1.00 69.56 139 ALA A C 1
ATOM 1144 O O . ALA A 1 139 ? 25.202 47.250 -17.751 1.00 69.56 139 ALA A O 1
ATOM 1145 N N . PHE A 1 140 ? 24.606 45.859 -19.403 1.00 62.03 140 PHE A N 1
ATOM 1146 C CA . PHE A 1 140 ? 25.604 44.837 -19.081 1.00 62.03 140 PHE A CA 1
ATOM 1147 C C . PHE A 1 140 ? 27.048 45.265 -19.394 1.00 62.03 140 PHE A C 1
ATOM 1149 O O . PHE A 1 140 ? 27.981 44.820 -18.736 1.00 62.03 140 PHE A O 1
ATOM 1156 N N . ARG A 1 141 ? 27.251 46.131 -20.396 1.00 67.50 141 ARG A N 1
ATOM 1157 C CA . ARG A 1 141 ? 28.585 46.643 -20.759 1.00 67.50 141 ARG A CA 1
ATOM 1158 C C . ARG A 1 141 ? 29.058 47.783 -19.864 1.00 67.50 141 ARG A C 1
ATOM 1160 O O . ARG A 1 141 ? 30.261 47.983 -19.743 1.00 67.50 141 ARG A O 1
ATOM 1167 N N . GLU A 1 142 ? 28.134 48.543 -19.287 1.00 69.25 142 GLU A N 1
ATOM 1168 C CA . GLU A 1 142 ? 28.443 49.727 -18.473 1.00 69.25 142 GLU A CA 1
ATOM 1169 C C . GLU A 1 142 ? 28.476 49.431 -16.961 1.00 69.25 142 GLU A C 1
ATOM 1171 O O . GLU A 1 142 ? 28.777 50.324 -16.171 1.00 69.25 142 GLU A O 1
ATOM 1176 N N . TYR A 1 143 ? 28.227 48.184 -16.544 1.00 71.50 143 TYR A N 1
ATOM 1177 C CA . TYR A 1 143 ? 28.290 47.781 -15.139 1.00 71.50 143 TYR A CA 1
ATOM 1178 C C . TYR A 1 143 ? 29.748 47.715 -14.648 1.00 71.50 143 TYR A C 1
ATOM 1180 O O . TYR A 1 143 ? 30.518 46.849 -15.067 1.00 71.50 143 TYR A O 1
ATOM 1188 N N . LYS A 1 144 ? 30.137 48.641 -13.764 1.00 68.25 144 LYS A N 1
ATOM 1189 C CA . LYS A 1 144 ? 31.412 48.614 -13.029 1.00 68.25 144 LYS A CA 1
ATOM 1190 C C . LYS A 1 144 ? 31.165 48.142 -11.594 1.00 68.25 144 LYS A C 1
ATOM 1192 O O . LYS A 1 144 ? 30.177 48.552 -10.993 1.00 68.25 144 LYS A O 1
ATOM 1197 N N . ILE A 1 145 ? 32.054 47.278 -11.098 1.00 64.25 145 ILE A N 1
ATOM 1198 C CA . ILE A 1 145 ? 32.095 46.785 -9.709 1.00 64.25 145 ILE A CA 1
ATOM 1199 C C . ILE A 1 145 ? 32.608 47.894 -8.791 1.00 64.25 145 ILE A C 1
ATOM 1201 O O . ILE A 1 145 ? 33.559 48.591 -9.219 1.00 64.25 145 ILE A O 1
#

Sequence (145 aa):
MSFLEINDCNNLYQIIGCSKNATFDQILVEYKQKALLLHPDKIKNKNISEDEIKENFQKLQFAKDILTNPQKRKHYDLWMDVGFSEFSLQEWMNNQEKLQQTLHWGQQKEKGKLKGISAECKDRGNESWKGCNSPTSRAFREYKI

Secondary structure (DSSP, 8-state):
--TT-----S-HHHHHT--TT--HHHHHHHHHHHHHHTSHHHHTTS---HHHHHHHHHHHHHHHHHHHSHHHHHHHHHHHHTT-TTS-HHHHHHHHHHHHHHGGGT----------------------------HHHHHHHH---

pLDDT: mean 74.22, std 16.5, range [34.47, 94.12]